Protein AF-A0A936CHQ2-F1 (afdb_monomer_lite)

Radius of gyration: 25.89 Å; chains: 1; bounding box: 61×20×61 Å

Foldseek 3Di:
DCVVVVCVVPPPSVVVVVVVVVVVVVVVVVVVVVVVVPDCPVVVVVVPPPPPPPPPDDD

Secondary structure (DSSP, 8-state):
--HHHHHHHSTTTTHHHHHHHHHHHHHHHHHHHHHHHS-TTTHHHHTTS----------

Structure (mmCIF, N/CA/C/O backbone):
data_AF-A0A936CHQ2-F1
#
_entry.id   AF-A0A936CHQ2-F1
#
loop_
_atom_site.group_PDB
_atom_site.id
_atom_site.type_symbol
_atom_site.label_atom_id
_atom_site.label_alt_id
_atom_site.label_comp_id
_atom_site.label_asym_id
_atom_site.label_entity_id
_atom_site.label_seq_id
_atom_site.pdbx_PDB_ins_code
_atom_site.Cartn_x
_atom_site.Cartn_y
_atom_site.Cartn_z
_atom_site.occupancy
_atom_site.B_iso_or_equiv
_atom_site.auth_seq_id
_atom_site.auth_comp_id
_atom_site.auth_asym_id
_atom_site.auth_atom_id
_atom_site.pdbx_PDB_model_num
ATOM 1 N N . MET A 1 1 ? 2.303 6.983 30.824 1.00 53.00 1 MET A N 1
ATOM 2 C CA . MET A 1 1 ? 1.346 7.734 29.978 1.00 53.00 1 MET A CA 1
ATOM 3 C C . MET A 1 1 ? 0.223 6.783 29.562 1.00 53.00 1 MET A C 1
ATOM 5 O O . MET A 1 1 ? 0.533 5.700 29.094 1.00 53.00 1 MET A O 1
ATOM 9 N N . LYS A 1 2 ? -1.054 7.116 29.808 1.00 57.38 2 LYS A N 1
ATOM 10 C CA . LYS A 1 2 ? -2.208 6.185 29.717 1.00 57.38 2 LYS A CA 1
ATOM 11 C C . LYS A 1 2 ? -2.897 6.166 28.335 1.00 57.38 2 LYS A C 1
ATOM 13 O O . LYS A 1 2 ? -4.105 5.997 28.266 1.00 57.38 2 LYS A O 1
ATOM 18 N N . PHE A 1 3 ? -2.166 6.384 27.238 1.00 62.06 3 PHE A N 1
ATOM 19 C CA . PHE A 1 3 ? -2.770 6.566 25.905 1.00 62.06 3 PHE A CA 1
ATOM 20 C C . PHE A 1 3 ? -3.361 5.283 25.301 1.00 62.06 3 PHE A C 1
ATOM 22 O O . PHE A 1 3 ? -4.441 5.336 24.720 1.00 62.06 3 PHE A O 1
ATOM 29 N N . GLY A 1 4 ? -2.715 4.127 25.496 1.00 64.12 4 GLY A N 1
ATOM 30 C CA . GLY A 1 4 ? -3.203 2.847 24.961 1.00 64.12 4 GLY A CA 1
ATOM 31 C C . GLY A 1 4 ? -4.595 2.458 25.477 1.00 64.12 4 GLY A C 1
ATOM 32 O O . GLY A 1 4 ? -5.437 2.020 24.701 1.00 64.12 4 GLY A O 1
ATOM 33 N N . THR A 1 5 ? -4.882 2.725 26.756 1.00 65.69 5 THR A N 1
ATOM 34 C CA . THR A 1 5 ? -6.166 2.386 27.393 1.00 65.69 5 THR A CA 1
ATOM 35 C C . THR A 1 5 ? -7.339 3.195 26.836 1.00 65.69 5 THR A C 1
ATOM 37 O O . THR A 1 5 ? -8.465 2.712 26.842 1.00 65.69 5 THR A O 1
ATOM 40 N N . TYR A 1 6 ? -7.106 4.421 26.349 1.00 68.44 6 TYR A N 1
ATOM 41 C CA . TYR A 1 6 ? -8.164 5.221 25.721 1.00 68.44 6 TYR A CA 1
ATOM 42 C C . TYR A 1 6 ? -8.524 4.699 24.335 1.00 68.44 6 TYR A C 1
ATOM 44 O O . TYR A 1 6 ? -9.704 4.666 24.007 1.00 68.44 6 TYR A O 1
ATOM 52 N N . LEU A 1 7 ? -7.532 4.264 23.552 1.00 70.19 7 LEU A N 1
ATOM 53 C CA . LEU A 1 7 ? -7.761 3.692 22.225 1.00 70.19 7 LEU A CA 1
ATOM 54 C C . LEU A 1 7 ? -8.524 2.371 22.329 1.00 70.19 7 LEU A C 1
ATOM 56 O O . LEU A 1 7 ? -9.519 2.196 21.641 1.00 70.19 7 LEU A O 1
ATOM 60 N N 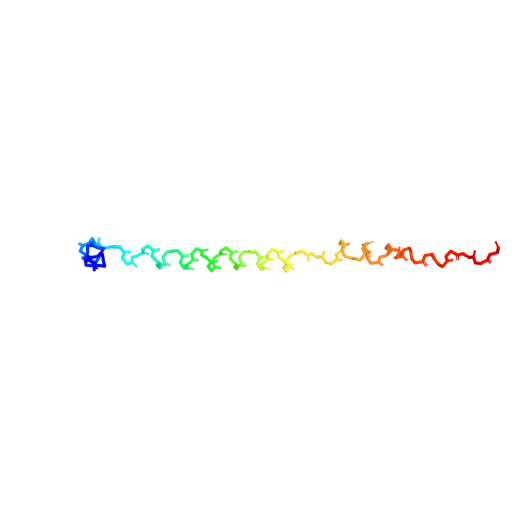. GLU A 1 8 ? -8.136 1.496 23.254 1.00 66.12 8 GLU A N 1
ATOM 61 C CA . GLU A 1 8 ? -8.828 0.225 23.505 1.00 66.12 8 GLU A CA 1
ATOM 62 C C . GLU A 1 8 ? -10.284 0.419 23.973 1.00 66.12 8 GLU A C 1
ATOM 64 O O . GLU A 1 8 ? -11.161 -0.388 23.669 1.00 66.12 8 GLU A O 1
ATOM 69 N N . LYS A 1 9 ? -10.570 1.534 24.661 1.00 69.00 9 LYS A N 1
ATOM 70 C CA . LYS A 1 9 ? -11.927 1.905 25.086 1.00 69.00 9 LYS A CA 1
ATOM 71 C C . LYS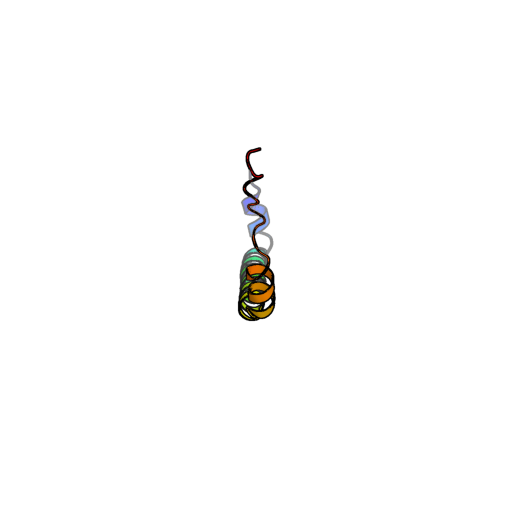 A 1 9 ? -12.821 2.343 23.921 1.00 69.00 9 LYS A C 1
ATOM 73 O O . LYS A 1 9 ? -14.043 2.285 24.052 1.00 69.00 9 LYS A O 1
ATOM 78 N N . ILE A 1 10 ? -12.236 2.786 22.803 1.00 74.06 10 ILE A N 1
ATOM 79 C CA . ILE A 1 10 ? -12.970 3.101 21.575 1.00 74.06 10 ILE A CA 1
ATOM 80 C C . ILE A 1 10 ? -13.277 1.770 20.889 1.00 74.06 10 ILE A C 1
ATOM 82 O O . ILE A 1 10 ? -12.446 1.182 20.194 1.00 74.06 10 ILE A O 1
ATOM 86 N N . THR A 1 11 ? -14.488 1.273 21.125 1.00 73.94 11 THR A N 1
ATOM 87 C CA . THR A 1 11 ? -14.987 0.032 20.535 1.00 73.94 11 THR A CA 1
ATOM 88 C C . THR A 1 11 ? -14.825 0.093 19.014 1.00 73.94 11 THR A C 1
ATOM 90 O O . THR A 1 11 ? -15.364 0.986 18.367 1.00 73.94 11 THR A O 1
ATOM 93 N N . GLY A 1 12 ? -14.048 -0.832 18.445 1.00 74.69 12 GLY A N 1
ATOM 94 C CA . GLY A 1 12 ? -13.811 -0.904 17.001 1.00 74.69 12 GLY A CA 1
ATOM 95 C C . GLY A 1 12 ? -12.504 -0.284 16.500 1.00 74.69 12 GLY A C 1
ATOM 96 O O . GLY A 1 12 ? -12.225 -0.413 15.314 1.00 74.69 12 GLY A O 1
ATOM 97 N N . VAL A 1 13 ? -11.647 0.303 17.350 1.00 84.19 13 VAL A N 1
ATOM 98 C CA . VAL A 1 13 ? -10.350 0.852 16.888 1.00 84.19 13 VAL A CA 1
ATOM 99 C C . VAL A 1 13 ? -9.432 -0.209 16.256 1.00 84.19 13 VAL A C 1
ATOM 101 O O . VAL A 1 13 ? -8.629 0.090 15.374 1.00 84.19 13 VAL A O 1
ATOM 104 N N . SER A 1 14 ? -9.575 -1.473 16.659 1.00 84.50 14 SER A N 1
ATOM 105 C CA . SER A 1 14 ? -8.733 -2.579 16.188 1.00 84.50 14 SER A CA 1
ATOM 106 C C . SER A 1 14 ? -8.938 -2.929 14.709 1.00 84.50 14 SER A C 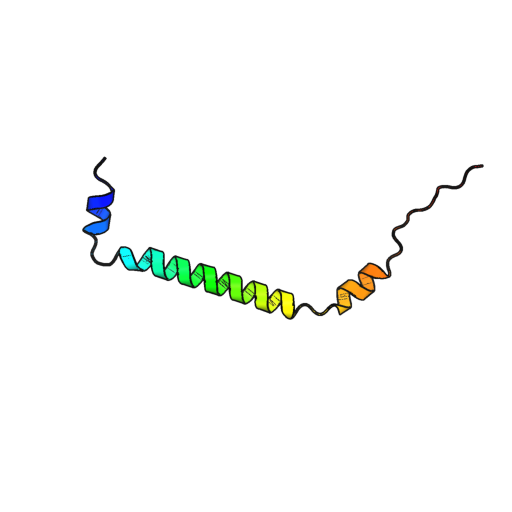1
ATOM 108 O O . SER A 1 14 ? -8.118 -3.652 14.147 1.00 84.50 14 SER A O 1
ATOM 110 N N . ILE A 1 15 ? -9.989 -2.414 14.055 1.00 88.69 15 ILE A N 1
ATOM 111 C CA . ILE A 1 15 ? -10.236 -2.662 12.627 1.00 88.69 15 ILE A CA 1
ATOM 112 C C . ILE A 1 15 ? -9.337 -1.814 11.718 1.00 88.69 15 ILE A C 1
ATOM 114 O O . ILE A 1 15 ? -8.951 -2.266 10.641 1.00 88.69 15 ILE A O 1
ATOM 118 N N 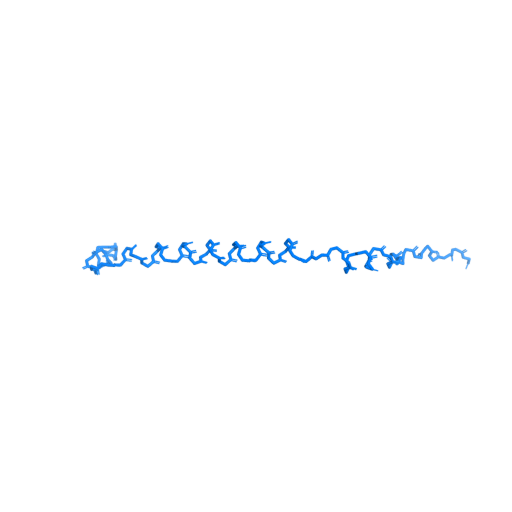. TYR A 1 16 ? -8.957 -0.607 12.152 1.00 90.19 16 TYR A N 1
ATOM 119 C CA . TYR A 1 16 ? -8.168 0.317 11.333 1.00 90.19 16 TYR A CA 1
ATOM 120 C C . TYR A 1 16 ? -6.780 -0.244 10.967 1.00 90.19 16 TYR A C 1
ATOM 122 O O . TYR A 1 16 ? -6.417 -0.167 9.791 1.00 90.19 16 TYR A O 1
ATOM 130 N N . PRO A 1 17 ? -6.019 -0.872 11.891 1.00 90.50 17 PRO A N 1
ATOM 131 C CA . PRO A 1 17 ? -4.762 -1.534 11.542 1.00 90.50 17 PRO A CA 1
ATOM 132 C C . PRO A 1 17 ? -4.931 -2.676 10.533 1.00 90.50 17 PRO A C 1
ATOM 134 O O . PRO A 1 17 ? -4.111 -2.816 9.631 1.00 90.50 17 PRO A O 1
ATOM 137 N N . ILE A 1 18 ? -6.004 -3.469 10.647 1.00 93.00 18 ILE A N 1
ATOM 138 C CA . ILE A 1 18 ? -6.268 -4.613 9.759 1.00 93.00 18 ILE A CA 1
ATOM 139 C C . ILE A 1 18 ? -6.588 -4.128 8.342 1.00 93.00 18 ILE A C 1
ATOM 141 O O . ILE A 1 18 ? -6.042 -4.651 7.372 1.00 93.00 18 ILE A O 1
ATOM 145 N N . ILE A 1 19 ? -7.427 -3.096 8.214 1.00 95.31 19 ILE A N 1
ATOM 146 C CA . ILE A 1 19 ? -7.750 -2.490 6.915 1.00 95.31 19 ILE A CA 1
ATOM 147 C C . ILE A 1 19 ? -6.498 -1.870 6.290 1.00 95.31 19 ILE A C 1
ATOM 149 O O . ILE A 1 19 ? -6.253 -2.078 5.106 1.00 95.31 19 ILE A O 1
ATOM 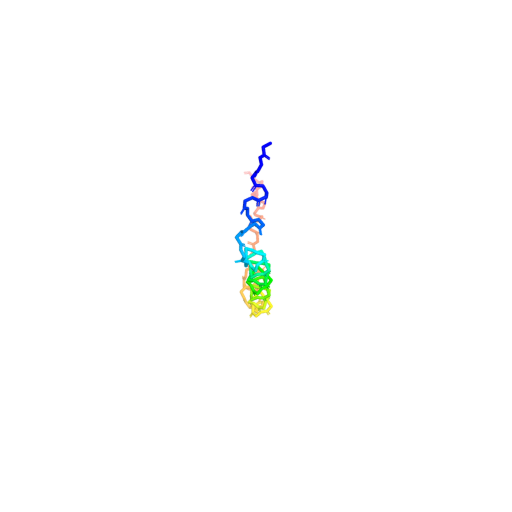153 N N . SER A 1 20 ? -5.682 -1.159 7.074 1.00 94.62 20 SER A N 1
ATOM 154 C CA . SER A 1 20 ? -4.414 -0.591 6.600 1.00 94.62 20 SER A CA 1
ATOM 155 C C . SER A 1 20 ? -3.473 -1.672 6.059 1.00 94.62 20 SER A C 1
ATOM 157 O O . SER A 1 20 ? -2.933 -1.536 4.963 1.00 94.62 20 SER A O 1
ATOM 159 N N . LEU A 1 21 ? -3.343 -2.792 6.779 1.00 94.31 21 LEU A N 1
ATOM 160 C CA . LEU A 1 21 ? -2.523 -3.927 6.361 1.00 94.31 21 LEU A CA 1
ATOM 161 C C . LEU A 1 21 ? -3.025 -4.552 5.052 1.00 94.31 21 LEU A C 1
ATOM 163 O O . LEU A 1 21 ? -2.233 -4.813 4.148 1.00 94.31 21 LEU A O 1
ATOM 167 N N . LEU A 1 22 ? -4.338 -4.762 4.928 1.00 96.88 22 LEU A N 1
ATOM 168 C CA . LEU A 1 22 ? -4.942 -5.281 3.699 1.00 96.88 22 LEU A CA 1
ATOM 169 C C . LEU A 1 22 ? -4.739 -4.328 2.520 1.00 96.88 22 LEU A C 1
ATOM 171 O O . LEU A 1 22 ? -4.407 -4.774 1.424 1.00 96.88 22 LEU A O 1
ATOM 175 N N . LEU A 1 23 ? -4.905 -3.024 2.744 1.00 96.81 23 LEU A N 1
ATOM 176 C CA . LEU A 1 23 ? -4.731 -1.999 1.720 1.00 96.81 23 LEU A CA 1
ATOM 177 C C . LEU A 1 23 ? -3.266 -1.924 1.265 1.00 96.81 23 LEU A C 1
ATOM 179 O O . LEU A 1 23 ? -3.005 -1.859 0.066 1.00 96.81 23 LEU A O 1
ATOM 183 N N . PHE A 1 24 ? -2.313 -2.039 2.194 1.00 96.38 24 PHE A N 1
ATOM 184 C CA . PHE A 1 24 ? -0.888 -2.138 1.882 1.00 96.38 24 PHE A CA 1
ATOM 185 C C . PHE A 1 24 ? -0.589 -3.344 0.981 1.00 96.38 24 PHE A C 1
ATOM 187 O O . PHE A 1 24 ? 0.027 -3.181 -0.070 1.00 96.38 24 PHE A O 1
ATOM 194 N N . ILE A 1 25 ? -1.087 -4.534 1.336 1.00 96.88 25 ILE A N 1
ATOM 195 C CA . ILE A 1 25 ? -0.900 -5.753 0.531 1.00 96.88 25 ILE A CA 1
ATOM 196 C C . ILE A 1 25 ? -1.565 -5.623 -0.845 1.00 96.88 25 ILE A C 1
ATOM 198 O O . ILE A 1 25 ? -0.981 -6.042 -1.846 1.00 96.88 25 ILE A O 1
ATOM 202 N N . LEU A 1 26 ? -2.759 -5.031 -0.920 1.00 97.81 26 LEU A N 1
ATOM 203 C CA . LEU A 1 26 ? -3.482 -4.806 -2.176 1.00 97.81 26 LEU A CA 1
ATOM 204 C C . LEU A 1 26 ? -2.699 -3.909 -3.133 1.00 97.81 26 LEU A C 1
ATOM 206 O O . LEU A 1 26 ? -2.513 -4.268 -4.295 1.00 97.81 26 LEU A O 1
ATOM 210 N N . VAL A 1 27 ? -2.211 -2.768 -2.643 1.00 96.50 27 VAL A N 1
ATOM 211 C CA . VAL A 1 27 ? -1.407 -1.839 -3.449 1.00 96.50 27 VAL A CA 1
ATOM 212 C C . VAL A 1 27 ? -0.117 -2.514 -3.903 1.00 96.50 27 VAL A C 1
ATOM 214 O O . VAL A 1 27 ? 0.244 -2.424 -5.074 1.00 96.50 27 VAL A O 1
ATOM 217 N N . PHE A 1 28 ? 0.546 -3.251 -3.013 1.00 95.19 28 PHE A N 1
ATOM 218 C CA . PHE A 1 28 ? 1.779 -3.957 -3.348 1.00 95.19 28 PHE A CA 1
ATOM 219 C C . PHE A 1 28 ? 1.555 -5.023 -4.429 1.00 95.19 28 PHE A C 1
ATOM 221 O O . PHE A 1 28 ? 2.285 -5.079 -5.416 1.00 95.19 28 PHE A O 1
ATOM 228 N N . SER A 1 29 ? 0.490 -5.817 -4.294 1.00 96.81 29 SER A N 1
ATOM 229 C CA . SER A 1 29 ? 0.105 -6.840 -5.273 1.00 96.81 29 SER A CA 1
ATOM 230 C C . SER A 1 29 ? -0.236 -6.224 -6.632 1.00 96.81 29 SER A C 1
ATOM 232 O O . SER A 1 29 ? 0.150 -6.759 -7.669 1.00 96.81 29 SER A O 1
ATOM 234 N N . TYR A 1 30 ? -0.913 -5.073 -6.634 1.00 96.50 30 TYR A N 1
ATOM 235 C CA . TYR A 1 30 ? -1.239 -4.332 -7.851 1.00 96.50 30 TYR A CA 1
ATOM 236 C C . TYR A 1 30 ? 0.015 -3.830 -8.580 1.00 96.50 30 TYR A C 1
ATOM 238 O O . TYR A 1 30 ? 0.138 -4.012 -9.791 1.00 96.50 30 TYR A O 1
ATOM 246 N N . VAL A 1 31 ? 0.971 -3.241 -7.855 1.00 94.12 31 VAL A N 1
ATOM 247 C CA . VAL A 1 31 ? 2.240 -2.776 -8.437 1.00 94.12 31 VAL A CA 1
ATOM 248 C C . VAL A 1 31 ? 3.046 -3.948 -8.991 1.00 94.12 31 VAL A C 1
ATOM 250 O O . VAL A 1 31 ? 3.541 -3.866 -10.110 1.00 94.12 31 VAL A O 1
ATOM 253 N N . ILE A 1 32 ? 3.124 -5.062 -8.259 1.00 93.56 32 ILE A N 1
ATOM 254 C CA . ILE A 1 32 ? 3.788 -6.285 -8.727 1.00 93.56 32 ILE A CA 1
ATOM 255 C C . ILE A 1 32 ? 3.150 -6.783 -10.031 1.00 93.56 32 ILE A C 1
ATOM 257 O O . ILE A 1 32 ? 3.858 -7.049 -11.001 1.00 93.56 32 ILE A O 1
ATOM 261 N N . TYR A 1 33 ? 1.818 -6.852 -10.089 1.00 94.19 33 TYR A N 1
ATOM 262 C CA . TYR A 1 33 ? 1.096 -7.220 -11.308 1.00 94.19 33 TYR A CA 1
ATOM 263 C C . TYR A 1 33 ? 1.410 -6.272 -12.476 1.00 94.19 33 TYR A C 1
ATOM 265 O O . TYR A 1 33 ? 1.627 -6.718 -13.602 1.00 94.19 33 TYR A O 1
ATOM 273 N N . MET A 1 34 ? 1.488 -4.966 -12.213 1.00 90.00 34 MET A N 1
ATOM 274 C CA . MET A 1 34 ? 1.848 -3.967 -13.217 1.00 90.00 34 MET A CA 1
ATOM 275 C C . MET A 1 34 ? 3.279 -4.155 -13.738 1.00 90.00 34 MET A C 1
ATOM 277 O O . MET A 1 34 ? 3.487 -4.063 -14.944 1.00 90.00 34 MET A O 1
ATOM 281 N N . ILE A 1 35 ? 4.238 -4.461 -12.859 1.00 87.75 35 ILE A N 1
ATOM 282 C CA . ILE A 1 35 ? 5.634 -4.735 -13.230 1.00 87.75 35 ILE A CA 1
ATOM 283 C C . ILE A 1 35 ? 5.721 -5.977 -14.118 1.00 87.75 35 ILE A C 1
ATOM 285 O O . ILE A 1 35 ? 6.362 -5.927 -15.159 1.00 87.75 35 ILE A O 1
ATOM 289 N N . PHE A 1 36 ? 5.030 -7.068 -13.773 1.00 86.50 36 PHE A N 1
ATOM 290 C CA . PHE A 1 36 ? 4.996 -8.259 -14.632 1.00 86.50 36 PHE A CA 1
ATOM 291 C C . PHE A 1 36 ? 4.339 -7.998 -15.994 1.00 86.50 36 PHE A C 1
ATOM 293 O O . PHE A 1 36 ? 4.665 -8.664 -16.974 1.00 86.50 36 PHE A O 1
ATOM 300 N N . ARG A 1 37 ? 3.409 -7.038 -16.067 1.00 83.88 37 ARG A N 1
ATOM 301 C CA . ARG A 1 37 ? 2.769 -6.625 -17.321 1.00 83.88 37 ARG A CA 1
ATOM 302 C C . ARG A 1 37 ? 3.638 -5.682 -18.155 1.00 83.88 37 ARG A C 1
ATOM 304 O O . ARG A 1 37 ? 3.390 -5.565 -19.354 1.00 83.88 37 ARG A O 1
ATOM 311 N N . ILE A 1 38 ? 4.614 -4.997 -17.555 1.00 79.06 38 ILE A N 1
ATOM 312 C CA . ILE A 1 38 ? 5.603 -4.203 -18.290 1.00 79.06 38 ILE A CA 1
ATOM 313 C C . ILE A 1 38 ? 6.444 -5.186 -19.107 1.00 79.06 38 ILE A C 1
ATOM 315 O O . ILE A 1 38 ? 7.332 -5.876 -18.617 1.00 79.06 38 ILE A O 1
ATOM 319 N N . SER A 1 39 ? 6.066 -5.316 -20.375 1.00 62.06 39 SER A N 1
ATOM 320 C CA . SER A 1 39 ? 6.717 -6.186 -21.339 1.00 62.06 39 SER A CA 1
ATOM 321 C C . SER A 1 39 ? 8.063 -5.596 -21.743 1.00 62.06 39 SER A C 1
ATOM 323 O O . SER A 1 39 ? 8.133 -4.413 -22.075 1.00 62.06 39 SER A O 1
ATOM 325 N N . ASN A 1 40 ? 9.078 -6.457 -21.817 1.00 59.88 40 ASN A N 1
ATOM 326 C CA . ASN A 1 40 ? 10.481 -6.222 -22.196 1.00 59.88 40 ASN A CA 1
ATOM 327 C C . ASN A 1 40 ? 10.735 -5.441 -23.509 1.00 59.88 40 ASN A C 1
ATOM 329 O O . ASN A 1 40 ? 11.884 -5.233 -23.880 1.00 59.88 40 ASN A O 1
ATOM 333 N N . ASN A 1 41 ? 9.696 -5.002 -24.220 1.00 59.53 41 ASN A N 1
ATOM 334 C CA . ASN A 1 41 ? 9.789 -4.330 -25.513 1.00 59.53 41 ASN A CA 1
ATOM 335 C C . ASN A 1 41 ? 10.411 -2.920 -25.427 1.00 59.53 41 ASN A C 1
ATOM 337 O O . ASN A 1 41 ? 11.067 -2.492 -26.371 1.00 59.53 41 ASN A O 1
ATOM 341 N N . GLU A 1 42 ? 10.259 -2.206 -24.302 1.00 58.81 42 GLU A N 1
ATOM 342 C CA . GLU A 1 42 ? 11.010 -0.955 -24.069 1.00 58.81 42 GLU A CA 1
ATOM 343 C C . GLU A 1 42 ? 12.465 -1.224 -23.655 1.00 58.81 42 GLU A C 1
ATOM 345 O O . GLU A 1 42 ? 13.366 -0.500 -24.075 1.00 58.81 42 GLU A O 1
ATOM 350 N N . ILE A 1 43 ? 12.718 -2.310 -22.914 1.00 61.00 43 ILE A N 1
ATOM 351 C CA . ILE A 1 43 ? 14.070 -2.696 -22.481 1.00 61.00 43 ILE A CA 1
ATOM 352 C C . ILE A 1 43 ? 14.930 -3.094 -23.689 1.00 61.00 43 ILE A C 1
ATOM 354 O O . ILE A 1 43 ? 16.067 -2.653 -23.788 1.00 61.00 43 ILE A O 1
ATOM 358 N N . GLU A 1 44 ? 14.379 -3.826 -24.662 1.00 63.19 44 GLU A N 1
ATOM 359 C CA . GLU A 1 44 ? 15.111 -4.250 -25.869 1.00 63.19 44 GLU A CA 1
ATOM 360 C C . GLU A 1 44 ? 15.486 -3.073 -26.798 1.00 63.19 44 GLU A C 1
ATOM 362 O O . GLU A 1 44 ? 16.392 -3.174 -27.629 1.00 63.19 44 GLU A O 1
ATOM 367 N N . HIS A 1 45 ? 14.777 -1.943 -26.714 1.00 60.56 45 HIS A N 1
ATOM 368 C CA . HIS A 1 45 ? 15.147 -0.727 -27.445 1.00 60.56 45 HIS A CA 1
ATOM 369 C C . HIS A 1 45 ? 16.195 0.094 -26.681 1.00 60.56 45 HIS A C 1
ATOM 371 O O . HIS A 1 45 ? 17.077 0.673 -27.309 1.00 60.56 45 HIS A O 1
ATOM 377 N N . MET A 1 46 ? 16.155 0.073 -25.344 1.00 63.31 46 MET A N 1
ATOM 378 C CA . MET A 1 46 ? 17.157 0.705 -24.477 1.00 63.31 46 MET A CA 1
ATOM 379 C C . MET A 1 46 ? 18.484 -0.073 -24.423 1.00 63.31 46 MET A C 1
ATOM 381 O O . MET A 1 46 ? 19.535 0.553 -24.363 1.00 63.31 46 MET A O 1
ATOM 385 N N . GLU A 1 47 ? 18.465 -1.408 -24.520 1.00 60.31 47 GLU A N 1
ATOM 386 C CA . GLU A 1 47 ? 19.671 -2.250 -24.645 1.00 60.31 47 GLU A CA 1
ATOM 387 C C . GLU A 1 47 ? 20.421 -2.025 -25.964 1.00 60.31 47 GLU A C 1
ATOM 389 O O . GLU A 1 47 ? 21.628 -2.244 -26.040 1.00 60.31 47 GLU A O 1
ATOM 394 N N . ARG A 1 48 ? 19.716 -1.591 -27.017 1.00 64.56 48 ARG A N 1
ATOM 395 C CA . ARG A 1 48 ? 20.309 -1.284 -28.328 1.00 64.56 48 ARG A CA 1
ATOM 396 C C . ARG A 1 48 ? 20.851 0.136 -28.440 1.00 64.56 48 ARG A C 1
ATOM 398 O O . ARG A 1 48 ? 21.371 0.488 -29.498 1.00 64.56 48 ARG A O 1
ATOM 405 N N . ILE A 1 49 ? 20.753 0.941 -27.383 1.00 68.56 49 ILE A N 1
ATOM 406 C CA . ILE A 1 49 ? 21.485 2.201 -27.301 1.00 68.56 49 ILE A CA 1
ATOM 407 C C . ILE A 1 49 ? 22.922 1.818 -26.935 1.00 68.56 49 ILE A C 1
ATOM 409 O O . ILE A 1 49 ? 23.139 1.351 -25.815 1.00 68.56 49 ILE A O 1
ATOM 413 N N . PRO A 1 50 ?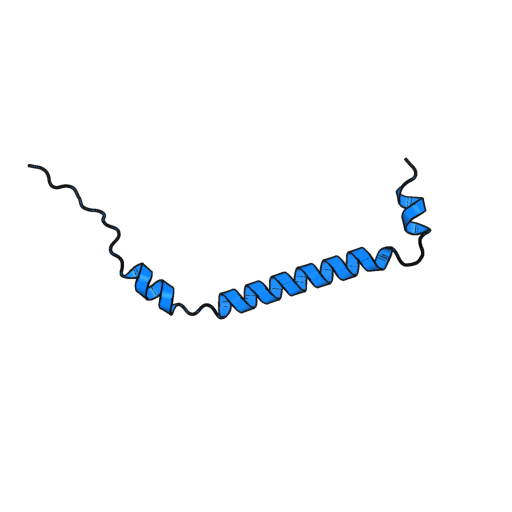 23.901 1.948 -27.852 1.00 68.44 50 PRO A N 1
ATOM 414 C CA . PRO A 1 50 ? 25.288 1.726 -27.485 1.00 68.44 50 PRO A CA 1
ATOM 415 C C . PRO A 1 50 ? 25.606 2.677 -26.331 1.00 68.44 50 PRO A C 1
ATOM 417 O O . PRO A 1 50 ? 25.402 3.887 -26.449 1.00 68.44 50 PRO A O 1
ATOM 420 N N . LEU A 1 51 ? 26.051 2.125 -25.199 1.00 65.31 51 LEU A N 1
ATOM 421 C CA . LEU A 1 51 ? 26.744 2.911 -24.186 1.00 65.31 51 LEU A CA 1
ATOM 422 C C . LEU A 1 51 ? 27.889 3.572 -24.940 1.00 65.31 51 LEU A C 1
ATOM 424 O O . LEU A 1 51 ? 28.734 2.868 -25.494 1.00 65.31 51 LEU A O 1
ATOM 428 N N . ASP A 1 52 ? 27.840 4.893 -25.069 1.00 62.00 52 ASP A N 1
ATOM 429 C CA . ASP A 1 52 ? 28.852 5.661 -25.779 1.00 62.00 52 ASP A CA 1
ATOM 430 C C . ASP A 1 52 ? 30.126 5.696 -24.924 1.00 62.00 52 ASP A C 1
ATOM 432 O O . ASP A 1 52 ? 30.552 6.731 -24.425 1.00 62.00 52 ASP A O 1
ATOM 436 N N . ASP A 1 53 ? 30.734 4.528 -24.724 1.00 61.44 53 ASP A N 1
ATOM 437 C CA . ASP A 1 53 ? 32.128 4.385 -24.354 1.00 61.44 53 ASP A CA 1
ATOM 438 C C . ASP A 1 53 ? 32.918 4.668 -25.633 1.00 61.44 53 ASP A C 1
ATOM 440 O O . ASP A 1 53 ? 33.481 3.766 -26.251 1.00 61.44 53 ASP A O 1
ATOM 444 N N . GLN A 1 54 ? 32.914 5.924 -26.087 1.00 61.56 54 GLN A N 1
ATOM 445 C CA . GLN A 1 54 ? 33.942 6.391 -27.007 1.00 61.56 54 GLN A CA 1
ATOM 446 C C . GLN A 1 54 ? 35.268 6.289 -26.239 1.00 61.56 54 GLN A C 1
ATOM 448 O O . GLN A 1 54 ? 35.475 7.067 -25.302 1.00 61.56 54 GLN A O 1
ATOM 453 N N . PRO A 1 55 ? 36.216 5.396 -26.587 1.00 60.56 55 PRO A N 1
ATOM 454 C CA . PRO A 1 55 ? 37.597 5.688 -26.270 1.00 60.56 55 PRO A CA 1
ATOM 455 C C . PRO A 1 55 ? 37.957 6.906 -27.120 1.00 60.56 55 PRO A C 1
ATOM 457 O O . PRO A 1 55 ? 38.211 6.773 -28.318 1.00 60.56 55 PRO A O 1
ATOM 460 N N . GLU A 1 56 ? 37.915 8.099 -26.523 1.00 64.62 56 GLU A N 1
ATOM 461 C CA . GLU A 1 56 ? 38.414 9.303 -27.177 1.00 64.62 56 GLU A CA 1
ATOM 462 C C . GLU A 1 56 ? 39.859 9.020 -27.604 1.00 64.62 56 GLU A C 1
ATOM 464 O O . GLU A 1 56 ? 40.757 8.732 -26.807 1.00 64.62 56 GLU A O 1
ATOM 469 N N . ASN A 1 57 ? 40.007 8.938 -28.919 1.00 59.84 57 ASN A N 1
ATOM 470 C CA . ASN A 1 57 ? 41.160 8.423 -29.616 1.00 59.84 57 ASN A CA 1
ATOM 471 C C . ASN A 1 57 ? 42.381 9.306 -29.329 1.00 59.84 57 ASN A C 1
ATOM 473 O O . ASN A 1 57 ? 42.354 10.511 -29.568 1.00 59.84 57 ASN A O 1
ATOM 477 N N . LYS A 1 58 ? 43.461 8.672 -28.858 1.00 53.47 58 LYS A N 1
ATOM 478 C CA . LYS A 1 58 ? 44.819 9.223 -28.822 1.00 53.47 58 LYS A CA 1
ATOM 479 C C . LYS A 1 58 ? 45.196 9.752 -30.208 1.00 53.47 58 LYS A C 1
ATOM 481 O O . LYS A 1 58 ? 45.320 8.917 -31.090 1.00 53.47 58 LYS A O 1
ATOM 486 N N . ASN A 1 59 ? 45.460 11.053 -30.363 1.00 46.50 59 ASN A N 1
ATOM 487 C CA . ASN A 1 59 ? 46.426 11.629 -31.320 1.00 46.50 59 ASN A CA 1
ATOM 488 C C . ASN A 1 59 ? 46.821 13.042 -30.885 1.00 46.50 59 ASN A C 1
ATOM 490 O O . ASN A 1 59 ? 45.938 13.925 -30.909 1.00 46.50 59 ASN A O 1
#

pLDDT: mean 75.9, std 15.39, range [46.5, 97.81]

Sequence (59 aa):
MKFGTYLEKITGVSIYPIISLLLFILVFSYVIYMIFRISNNEIEHMERIPLDDQPENKN